Protein AF-A0A961MMU1-F1 (afdb_monomer)

pLDDT: mean 96.46, std 4.98, range [62.91, 98.88]

Sequence (77 aa):
SFTERHRLDGLPDEMEKLTREIGRLEALLGDPELFTREPERFRKASDALVTRQAALAAAEEEWLRLEERREQEAAGR

Foldseek 3Di:
DVVLVVLLVCLVVVLVVLVVLLVVLVVVLPPPCCCVPPVVVNVVSVVVNVVSVVVNVVSVVSNVVSVVVVVVVVVVD

Mean predicted aligned error: 2.95 Å

Solvent-accessible surface area (backbone atoms only — not comparable to full-atom values): 4228 Å² total; per-residue (Å²): 104,74,68,55,51,55,48,56,71,47,42,61,59,51,43,54,51,35,54,53,52,40,54,55,36,52,59,56,69,66,41,87,58,39,57,79,77,38,46,70,58,41,51,52,40,53,57,50,38,56,54,39,54,53,50,37,53,51,48,52,54,48,47,53,56,50,49,54,51,53,49,52,62,55,71,76,101

Secondary structure (DSSP, 8-state):
-HHHHHHHHHHHHHHHHHHHHHHHHHHHHT-TTHHHH-HHHHHHHHHHHHHHHHHHHHHHHHHHHHHHHHHHHHHT-

Radius of gyration: 17.53 Å; Cα contacts (8 Å, |Δi|>4): 36; chains: 1; bounding box: 36×14×53 Å

Structure (mmCIF, N/CA/C/O backbone):
data_AF-A0A961MMU1-F1
#
_entry.id   AF-A0A961MMU1-F1
#
loop_
_atom_site.group_PDB
_atom_site.id
_atom_site.type_symbol
_atom_site.label_atom_id
_atom_site.label_alt_id
_atom_site.label_comp_id
_atom_site.label_asym_id
_atom_site.label_entity_id
_atom_site.label_seq_id
_atom_site.pdbx_PDB_ins_code
_atom_site.Cartn_x
_atom_site.Cartn_y
_atom_site.Cartn_z
_atom_site.occupancy
_atom_site.B_iso_or_equiv
_atom_site.auth_seq_id
_atom_site.auth_comp_id
_atom_site.auth_asym_id
_atom_site.auth_atom_id
_atom_site.pdbx_PDB_model_num
ATOM 1 N N . SER A 1 1 ? 17.354 -5.501 -18.014 1.00 84.38 1 SER A N 1
ATOM 2 C CA . SER A 1 1 ? 18.159 -6.682 -17.586 1.00 84.38 1 SER A CA 1
ATOM 3 C C . SER A 1 1 ? 17.265 -7.869 -17.192 1.00 84.38 1 SER A C 1
ATOM 5 O O . SER A 1 1 ? 16.058 -7.688 -17.070 1.00 84.38 1 SER A O 1
ATOM 7 N N . PHE A 1 2 ? 17.810 -9.088 -17.007 1.00 88.44 2 PHE A N 1
ATOM 8 C CA . PHE A 1 2 ? 17.019 -10.255 -16.549 1.00 88.44 2 PHE A CA 1
ATOM 9 C C . PHE A 1 2 ? 16.331 -9.987 -15.202 1.00 88.44 2 PHE A C 1
ATOM 11 O O . PHE A 1 2 ? 15.141 -10.249 -15.065 1.00 88.44 2 PHE A O 1
ATO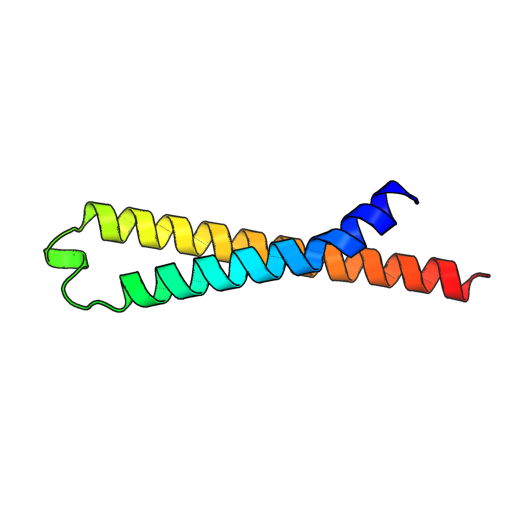M 18 N N . THR A 1 3 ? 17.058 -9.393 -14.253 1.00 94.00 3 THR A N 1
ATOM 19 C CA . THR A 1 3 ? 16.543 -9.018 -12.929 1.00 94.00 3 THR A CA 1
ATOM 20 C C . THR A 1 3 ? 15.377 -8.040 -13.023 1.00 94.00 3 THR A C 1
ATOM 22 O O . THR A 1 3 ? 14.379 -8.201 -12.334 1.00 94.00 3 THR A O 1
ATOM 25 N N . GLU A 1 4 ? 15.478 -7.048 -13.903 1.00 94.56 4 GLU A N 1
ATOM 26 C CA . GLU A 1 4 ? 14.444 -6.021 -14.060 1.00 94.56 4 GLU A CA 1
ATOM 27 C C . GLU A 1 4 ? 13.186 -6.567 -14.726 1.00 94.56 4 GLU A C 1
ATOM 29 O O . GLU A 1 4 ? 12.091 -6.223 -14.303 1.00 94.56 4 GLU A O 1
ATOM 34 N N . ARG A 1 5 ? 13.332 -7.460 -15.715 1.00 94.12 5 ARG A N 1
ATOM 35 C CA . ARG A 1 5 ? 12.184 -8.153 -16.310 1.00 94.12 5 ARG A CA 1
ATOM 36 C C . ARG A 1 5 ? 11.498 -9.055 -15.288 1.00 94.12 5 ARG A C 1
ATOM 38 O O . ARG A 1 5 ? 10.291 -8.978 -15.139 1.00 94.12 5 ARG A O 1
ATOM 45 N N . HIS A 1 6 ? 12.270 -9.830 -14.528 1.00 96.38 6 HIS A N 1
ATOM 46 C CA . HIS A 1 6 ? 11.713 -10.667 -13.468 1.00 96.38 6 HIS A CA 1
ATOM 47 C C . HIS A 1 6 ? 10.984 -9.845 -12.392 1.00 96.38 6 HIS A C 1
ATOM 49 O O . HIS A 1 6 ? 9.919 -10.245 -11.933 1.00 96.38 6 HIS A O 1
ATOM 55 N N . ARG A 1 7 ? 11.532 -8.683 -12.008 1.00 97.50 7 ARG A N 1
ATOM 56 C CA . ARG A 1 7 ? 10.872 -7.767 -11.070 1.00 97.50 7 ARG A CA 1
ATOM 57 C C . ARG A 1 7 ? 9.572 -7.213 -11.648 1.00 97.50 7 ARG A C 1
ATOM 59 O O . ARG A 1 7 ? 8.556 -7.256 -10.964 1.00 97.50 7 ARG A O 1
ATOM 66 N N . LEU A 1 8 ? 9.602 -6.744 -12.893 1.00 97.25 8 LEU A N 1
ATOM 67 C CA . LEU A 1 8 ? 8.439 -6.207 -13.594 1.00 97.25 8 LEU A CA 1
ATOM 68 C C . LEU A 1 8 ? 7.306 -7.238 -13.709 1.00 97.25 8 LEU A C 1
ATOM 70 O O . LEU A 1 8 ? 6.159 -6.899 -13.438 1.00 97.25 8 LEU A O 1
ATOM 74 N N . ASP A 1 9 ? 7.638 -8.493 -14.020 1.00 97.31 9 ASP A N 1
ATOM 75 C CA . ASP A 1 9 ? 6.671 -9.593 -14.113 1.00 97.31 9 ASP A CA 1
ATOM 76 C C . ASP A 1 9 ? 6.032 -9.933 -12.748 1.00 97.31 9 ASP A C 1
ATOM 78 O O . ASP A 1 9 ? 4.896 -10.394 -12.699 1.00 97.31 9 ASP A O 1
ATOM 82 N N . GLY A 1 10 ? 6.746 -9.710 -11.635 1.00 98.25 10 GLY A N 1
ATOM 83 C CA . GLY A 1 10 ? 6.270 -10.020 -10.279 1.00 98.25 10 GLY A CA 1
ATOM 84 C C . GLY A 1 10 ? 5.521 -8.886 -9.568 1.00 98.25 10 GLY A C 1
ATOM 85 O O . GLY A 1 10 ? 4.759 -9.146 -8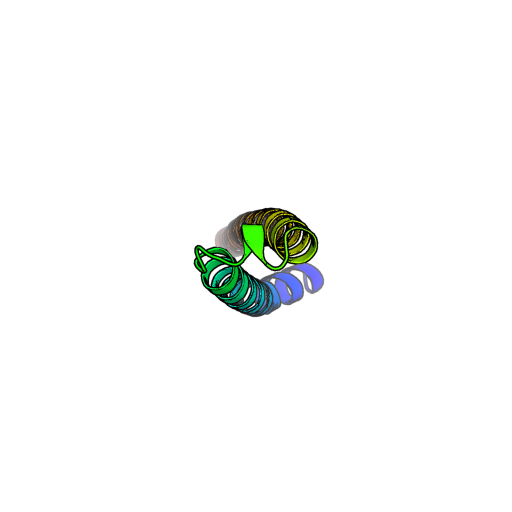.635 1.00 98.25 10 GLY A O 1
ATOM 86 N N . LEU A 1 11 ? 5.717 -7.633 -9.986 1.00 98.25 11 LEU A N 1
ATOM 87 C CA . LEU A 1 11 ? 5.072 -6.465 -9.376 1.00 98.25 11 LEU A CA 1
ATOM 88 C C . LEU A 1 11 ? 3.530 -6.514 -9.415 1.00 98.25 11 LEU A C 1
ATOM 90 O O . 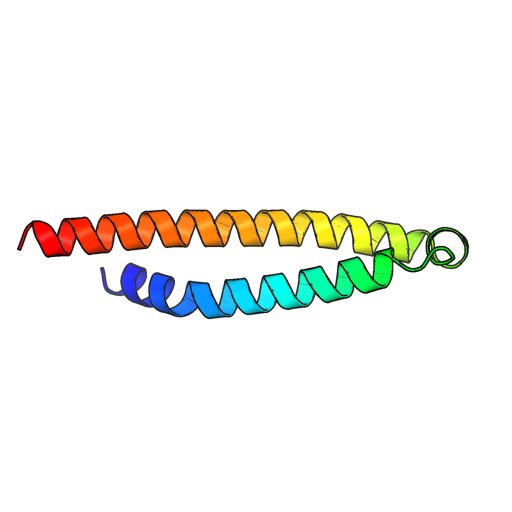LEU A 1 11 ? 2.926 -6.176 -8.397 1.00 98.25 11 LEU A O 1
ATOM 94 N N . PRO A 1 12 ? 2.863 -6.960 -10.500 1.00 98.50 12 PRO A N 1
ATOM 95 C CA . PRO A 1 12 ? 1.403 -7.081 -10.526 1.00 98.50 12 PRO A CA 1
ATOM 96 C C . PRO A 1 12 ? 0.825 -7.962 -9.412 1.00 98.50 12 PRO A C 1
ATOM 98 O O . PRO A 1 12 ? -0.138 -7.564 -8.756 1.00 98.50 12 PRO A O 1
ATOM 101 N N . ASP A 1 13 ? 1.439 -9.115 -9.141 1.00 98.56 13 ASP A N 1
ATOM 102 C CA . ASP A 1 13 ? 0.992 -10.031 -8.084 1.00 98.56 13 ASP A CA 1
ATOM 103 C C . ASP A 1 13 ? 1.206 -9.428 -6.685 1.00 98.56 13 ASP A C 1
ATOM 105 O O . ASP A 1 13 ? 0.378 -9.592 -5.779 1.00 98.56 13 ASP A O 1
ATOM 109 N N . GLU A 1 14 ? 2.314 -8.702 -6.499 1.00 98.50 14 GLU A N 1
ATOM 110 C CA . GLU A 1 14 ? 2.599 -7.961 -5.269 1.00 98.50 14 GLU A CA 1
ATOM 111 C C . GLU A 1 14 ? 1.551 -6.865 -5.027 1.00 98.50 14 GLU A C 1
ATOM 113 O O . GLU A 1 14 ? 0.976 -6.798 -3.936 1.00 98.50 14 GLU A O 1
ATOM 118 N N . MET A 1 15 ? 1.241 -6.064 -6.051 1.00 98.75 15 MET A N 1
ATOM 119 C CA . MET A 1 15 ? 0.210 -5.025 -5.995 1.00 98.75 15 MET A CA 1
ATOM 120 C C . MET A 1 15 ? -1.169 -5.624 -5.694 1.00 98.75 15 MET A C 1
ATOM 122 O O . MET A 1 15 ? -1.847 -5.163 -4.778 1.00 98.75 15 MET A O 1
ATOM 126 N N . GLU A 1 16 ? -1.562 -6.717 -6.357 1.00 98.81 16 GLU A N 1
ATOM 127 C CA . GLU A 1 16 ? -2.846 -7.387 -6.105 1.00 98.81 16 GLU A CA 1
ATOM 128 C C . GLU A 1 16 ? -2.954 -7.896 -4.654 1.00 98.81 16 GLU A C 1
ATOM 130 O O . GLU A 1 16 ? -3.996 -7.790 -3.995 1.00 98.81 16 GLU A O 1
ATOM 135 N N . LYS A 1 17 ? -1.864 -8.448 -4.109 1.00 98.75 17 LYS A N 1
ATOM 136 C CA . LYS A 1 17 ? -1.798 -8.836 -2.697 1.00 98.75 17 LYS A CA 1
ATOM 137 C C . LYS A 1 17 ? -1.966 -7.625 -1.776 1.00 98.75 17 LYS A C 1
ATOM 139 O O . LYS A 1 17 ? -2.777 -7.704 -0.850 1.00 98.75 17 LYS A O 1
ATOM 144 N N . LEU A 1 18 ? -1.255 -6.529 -2.031 1.00 98.81 18 LEU A N 1
ATOM 145 C CA . LEU A 1 18 ? -1.347 -5.299 -1.241 1.00 98.81 18 LEU A CA 1
ATOM 146 C C . LEU A 1 18 ? -2.764 -4.716 -1.274 1.00 98.81 18 LEU A C 1
ATOM 148 O O . LEU A 1 18 ? -3.324 -4.447 -0.212 1.00 98.81 18 LEU A O 1
ATOM 152 N N . THR A 1 19 ? -3.396 -4.626 -2.446 1.00 98.81 19 THR A N 1
ATOM 153 C CA . THR A 1 19 ? -4.786 -4.167 -2.595 1.00 98.81 19 THR A CA 1
ATOM 154 C C . THR A 1 19 ? -5.761 -5.030 -1.791 1.00 98.81 19 THR A C 1
ATOM 156 O O . THR A 1 19 ? -6.624 -4.501 -1.089 1.00 98.81 19 THR A O 1
ATOM 159 N N . ARG A 1 20 ? -5.613 -6.363 -1.814 1.00 98.88 20 ARG A N 1
ATOM 160 C CA . ARG A 1 20 ? -6.451 -7.259 -0.993 1.00 98.88 20 ARG A CA 1
ATOM 161 C C . ARG A 1 20 ? -6.248 -7.043 0.503 1.00 98.88 20 ARG A C 1
ATOM 163 O O . ARG A 1 20 ? -7.207 -7.120 1.268 1.00 98.88 20 ARG A O 1
ATOM 170 N N . GLU A 1 21 ? -5.013 -6.823 0.942 1.00 98.81 21 GLU A N 1
ATOM 171 C CA . GLU A 1 21 ? -4.721 -6.544 2.349 1.00 98.81 21 GLU A CA 1
ATOM 172 C C . GLU A 1 21 ? -5.286 -5.190 2.795 1.00 98.81 21 GLU A C 1
ATOM 174 O O . GLU A 1 21 ? -5.872 -5.116 3.876 1.00 98.81 21 GLU A O 1
ATOM 179 N N . ILE A 1 22 ? -5.175 -4.160 1.953 1.00 98.88 22 ILE A N 1
ATOM 180 C CA . ILE A 1 22 ? -5.779 -2.837 2.166 1.00 98.88 22 ILE A CA 1
ATOM 181 C C . ILE A 1 22 ? -7.291 -2.972 2.340 1.00 98.88 22 ILE A C 1
ATOM 183 O O . ILE A 1 22 ? -7.806 -2.576 3.382 1.00 98.88 22 ILE A O 1
ATOM 187 N N . GLY A 1 23 ? -7.987 -3.639 1.413 1.00 98.75 23 GLY A N 1
ATOM 188 C CA . GLY A 1 23 ? -9.443 -3.794 1.497 1.00 98.75 23 GLY A CA 1
ATOM 189 C C . GLY A 1 23 ? -9.912 -4.521 2.766 1.00 98.75 23 GLY A C 1
ATOM 190 O O . GLY A 1 23 ? -10.947 -4.186 3.338 1.00 98.75 23 GLY A O 1
ATOM 191 N N . ARG A 1 24 ? -9.131 -5.487 3.276 1.00 98.75 24 ARG A N 1
ATOM 192 C CA . ARG A 1 24 ? -9.424 -6.147 4.564 1.00 98.75 24 ARG A CA 1
ATOM 193 C C . ARG A 1 24 ? -9.262 -5.203 5.754 1.00 98.75 24 ARG A C 1
ATOM 195 O O . ARG A 1 24 ? -10.038 -5.293 6.703 1.00 98.75 24 ARG A O 1
ATOM 202 N N . LEU A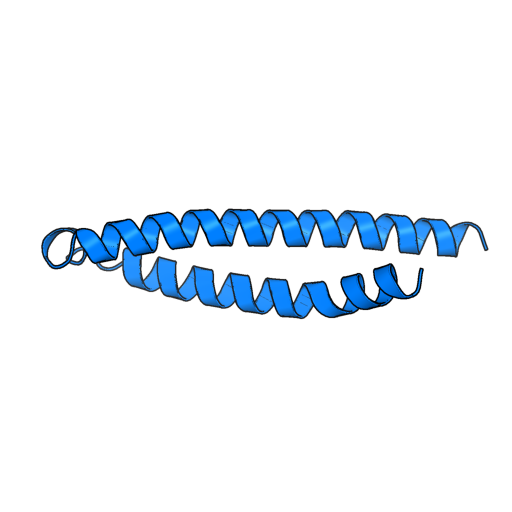 1 25 ? -8.249 -4.339 5.730 1.00 98.75 25 LEU A N 1
ATOM 203 C CA . LEU A 1 25 ? -8.006 -3.359 6.789 1.00 98.75 25 LEU A CA 1
ATOM 204 C C . LEU A 1 25 ? -9.048 -2.245 6.767 1.00 98.75 25 LEU 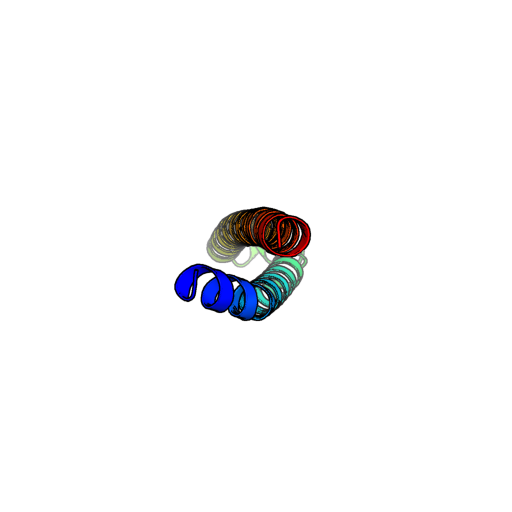A C 1
ATOM 206 O O . LEU A 1 25 ? -9.545 -1.882 7.825 1.00 98.75 25 LEU A O 1
ATOM 210 N N . GLU A 1 26 ? -9.427 -1.763 5.587 1.00 98.56 26 GLU A N 1
ATOM 211 C CA . GLU A 1 26 ? -10.510 -0.793 5.417 1.00 98.56 26 GLU A CA 1
ATOM 212 C C . GLU A 1 26 ? -11.842 -1.357 5.918 1.00 98.56 26 GLU A C 1
ATOM 214 O O . GLU A 1 26 ? -12.539 -0.694 6.681 1.00 98.56 26 GLU A O 1
ATOM 219 N N . ALA A 1 27 ? -12.161 -2.612 5.581 1.00 98.38 27 ALA A N 1
ATOM 220 C CA . ALA A 1 27 ? -13.353 -3.281 6.098 1.00 98.38 27 ALA A CA 1
ATOM 221 C C . ALA A 1 27 ? -13.332 -3.419 7.630 1.00 98.38 27 ALA A C 1
ATOM 223 O O . ALA A 1 27 ? -14.358 -3.227 8.277 1.00 98.38 27 ALA A O 1
ATOM 224 N N . LEU A 1 28 ? -12.170 -3.728 8.220 1.00 97.81 28 LEU A N 1
ATOM 225 C CA . LEU A 1 28 ? -12.009 -3.802 9.673 1.00 97.81 28 LEU A CA 1
ATOM 226 C C . LEU A 1 28 ? -12.177 -2.424 10.333 1.00 97.81 28 LEU A C 1
ATOM 228 O O . LEU A 1 28 ? -12.892 -2.302 11.320 1.00 97.81 28 LEU A O 1
ATOM 232 N N . LEU A 1 29 ? -11.526 -1.394 9.794 1.00 98.00 29 LEU A N 1
ATOM 233 C CA . LEU A 1 29 ? -11.575 -0.025 10.315 1.00 98.00 29 LEU A CA 1
ATOM 234 C C . LEU A 1 29 ? -12.933 0.653 10.090 1.00 98.00 29 LEU A C 1
ATOM 236 O O . LEU A 1 29 ? -13.237 1.633 10.765 1.00 98.00 29 LEU A O 1
ATOM 240 N N . GLY A 1 30 ? -13.746 0.127 9.172 1.00 97.56 30 GLY A N 1
ATOM 241 C CA . GLY A 1 30 ? -15.122 0.556 8.941 1.00 97.56 30 GLY A CA 1
ATOM 242 C C . GLY A 1 30 ? -16.118 0.123 10.022 1.00 97.56 30 GLY A C 1
ATOM 243 O O . GLY A 1 30 ? -17.252 0.596 9.999 1.00 97.56 30 GLY A O 1
ATOM 244 N N . ASP A 1 31 ? -15.731 -0.747 10.965 1.00 97.19 31 ASP A N 1
ATOM 245 C CA . ASP A 1 31 ? -16.562 -1.083 12.127 1.00 97.19 31 ASP A CA 1
ATOM 246 C C . ASP A 1 31 ? -16.588 0.097 13.127 1.00 97.19 31 ASP A C 1
ATOM 248 O O . ASP A 1 31 ? -15.559 0.400 13.747 1.00 97.19 31 ASP A O 1
ATOM 252 N N . PRO A 1 32 ? -17.747 0.758 13.334 1.00 94.19 32 PRO A N 1
ATOM 253 C CA . PRO A 1 32 ? -17.847 1.943 14.183 1.00 94.19 32 PRO A CA 1
ATOM 254 C C . PRO A 1 32 ? -17.598 1.656 15.671 1.00 94.19 32 PRO A C 1
ATOM 256 O O . PRO A 1 32 ? -17.282 2.580 16.419 1.00 94.19 32 PRO A O 1
ATOM 259 N N . GLU A 1 33 ? -17.723 0.405 16.121 1.00 96.69 33 GLU A N 1
ATOM 260 C CA . GLU A 1 33 ? -17.501 0.042 17.525 1.00 96.69 33 GLU A CA 1
ATOM 261 C C . GLU A 1 33 ? -16.066 -0.414 17.813 1.00 96.69 33 GLU A C 1
ATOM 263 O O . GLU A 1 33 ? -15.678 -0.530 18.982 1.00 96.69 33 GLU A O 1
ATOM 268 N N . LEU A 1 34 ? -15.258 -0.668 16.776 1.00 96.25 34 LEU A N 1
ATOM 269 C CA . LEU A 1 34 ? -13.928 -1.259 16.930 1.00 96.25 34 LEU A CA 1
ATOM 270 C C . LEU A 1 34 ? -13.002 -0.384 17.777 1.00 96.25 34 LEU A C 1
ATOM 272 O O . LEU A 1 34 ? -12.267 -0.902 18.616 1.00 96.25 34 LEU A O 1
ATOM 276 N N . PHE A 1 35 ? -13.058 0.938 17.599 1.00 91.19 35 PHE A N 1
ATOM 277 C CA . PHE A 1 35 ? -12.234 1.867 18.373 1.00 91.19 35 PHE A CA 1
ATOM 278 C C . PHE A 1 35 ? -12.531 1.794 19.877 1.00 91.19 35 PHE A C 1
ATOM 280 O O . PHE A 1 35 ? -11.617 1.872 20.695 1.00 91.19 35 PHE A O 1
ATOM 287 N N . THR A 1 36 ? -13.798 1.607 20.253 1.00 95.44 36 THR A N 1
ATOM 288 C CA . THR A 1 36 ? -14.213 1.527 21.657 1.00 95.44 36 THR A CA 1
ATOM 289 C C . THR A 1 36 ? -13.941 0.147 22.252 1.00 95.44 36 THR A C 1
ATOM 291 O O . THR A 1 36 ? -13.482 0.052 23.389 1.00 95.44 36 THR A O 1
ATOM 294 N N . ARG A 1 37 ? -14.214 -0.928 21.502 1.00 97.69 37 ARG A N 1
ATOM 295 C CA . ARG A 1 37 ? -14.087 -2.313 21.985 1.00 97.69 37 ARG A CA 1
ATOM 296 C C . ARG A 1 37 ? -12.647 -2.817 21.977 1.00 97.69 37 ARG A C 1
ATOM 298 O O . ARG A 1 37 ? -12.248 -3.535 22.889 1.00 97.69 37 ARG A O 1
ATOM 305 N N . GLU A 1 38 ? -11.876 -2.461 20.954 1.00 98.06 38 GLU A N 1
ATOM 306 C CA . GLU A 1 38 ? -10.514 -2.950 20.734 1.00 98.06 38 GLU A CA 1
ATOM 307 C C . GLU A 1 38 ? -9.574 -1.816 20.247 1.00 98.06 38 GLU A C 1
ATOM 309 O O . GLU A 1 38 ? -9.017 -1.902 19.147 1.00 98.06 38 GLU A O 1
ATOM 314 N N . PRO A 1 39 ? -9.326 -0.760 21.051 1.00 97.19 39 PRO A N 1
ATOM 315 C CA . PRO A 1 39 ? -8.548 0.420 20.633 1.00 97.19 39 PRO A CA 1
ATOM 316 C C . PRO A 1 39 ? -7.132 0.081 20.142 1.00 97.19 39 PRO A C 1
ATOM 318 O O . PRO A 1 39 ? -6.629 0.662 19.181 1.00 97.19 39 PRO A O 1
ATOM 321 N N . GLU A 1 40 ? -6.493 -0.913 20.760 1.00 98.19 40 GLU A N 1
ATOM 322 C CA . GLU A 1 40 ? -5.179 -1.412 20.346 1.00 98.19 40 GLU A CA 1
ATOM 323 C C . GLU A 1 40 ? -5.205 -2.090 18.971 1.00 98.19 40 GLU A C 1
ATOM 325 O O . GLU A 1 40 ? -4.270 -1.946 18.181 1.00 98.19 40 GLU A O 1
ATOM 330 N N . ARG A 1 41 ? -6.282 -2.821 18.663 1.00 97.75 41 ARG A N 1
ATOM 331 C CA . ARG A 1 41 ? -6.474 -3.452 17.355 1.00 97.75 41 ARG A CA 1
ATOM 332 C C . ARG A 1 41 ? -6.766 -2.406 16.289 1.00 97.75 41 ARG A C 1
ATOM 334 O O . ARG A 1 41 ? -6.193 -2.502 15.208 1.00 97.75 41 ARG A O 1
ATOM 341 N N . PHE A 1 42 ? -7.586 -1.405 16.609 1.00 98.25 42 PHE A N 1
ATOM 342 C CA . PHE A 1 42 ? -7.838 -0.263 15.734 1.00 98.25 42 PHE A CA 1
ATOM 343 C C . PHE A 1 42 ? -6.531 0.454 15.379 1.00 98.25 42 PHE A C 1
ATOM 345 O O . PHE A 1 42 ? -6.213 0.586 14.202 1.00 98.25 42 PHE A O 1
ATOM 352 N N . ARG A 1 43 ? -5.717 0.825 16.381 1.00 98.06 43 ARG A N 1
ATOM 353 C CA . ARG A 1 43 ? -4.416 1.476 16.153 1.00 98.06 43 ARG A CA 1
ATOM 354 C C . ARG A 1 43 ? -3.526 0.655 15.221 1.00 98.06 43 ARG A C 1
ATOM 356 O O . ARG A 1 43 ? -3.052 1.167 14.215 1.00 98.06 43 ARG A O 1
ATOM 363 N N . LYS A 1 44 ? -3.351 -0.637 15.520 1.00 98.56 44 LYS A N 1
ATOM 364 C CA . LYS A 1 44 ? -2.528 -1.534 14.695 1.00 98.56 44 LYS A CA 1
ATOM 365 C C . LYS A 1 44 ? -3.060 -1.669 13.269 1.00 98.56 44 LYS A C 1
ATOM 367 O O . LYS A 1 44 ? -2.260 -1.746 12.342 1.00 98.56 44 LYS A O 1
ATOM 372 N N . ALA A 1 45 ? -4.379 -1.716 13.086 1.00 98.44 45 ALA A N 1
ATOM 373 C CA . ALA A 1 45 ? -4.994 -1.780 11.765 1.00 98.44 45 ALA A CA 1
ATOM 374 C C . ALA A 1 45 ? -4.774 -0.482 10.972 1.00 98.44 45 ALA A C 1
ATOM 376 O O . ALA A 1 45 ? -4.443 -0.555 9.791 1.00 98.44 45 ALA A O 1
ATOM 377 N N . SER A 1 46 ? -4.868 0.681 11.620 1.00 98.38 46 SER A N 1
ATOM 378 C CA . SER A 1 46 ? -4.571 1.982 11.007 1.00 98.38 46 SER A CA 1
ATOM 379 C C . SER A 1 46 ? -3.105 2.096 10.581 1.00 98.38 46 SER A C 1
ATOM 381 O O . SER A 1 46 ? -2.827 2.436 9.433 1.00 98.38 46 SER A O 1
ATOM 383 N N . ASP A 1 47 ? -2.160 1.730 11.454 1.00 98.75 47 ASP A N 1
ATOM 384 C CA . ASP A 1 47 ? -0.724 1.743 11.129 1.00 98.75 47 ASP A CA 1
ATOM 385 C C . ASP A 1 47 ? -0.402 0.770 9.980 1.00 98.75 47 ASP A C 1
ATOM 387 O O . ASP A 1 47 ? 0.367 1.071 9.058 1.00 98.75 47 ASP A O 1
ATOM 391 N N . ALA A 1 48 ? -1.030 -0.410 10.009 1.00 98.75 48 ALA A N 1
ATOM 392 C CA . ALA A 1 48 ? -0.909 -1.410 8.960 1.00 98.75 48 ALA A CA 1
ATOM 393 C C . ALA A 1 48 ? -1.457 -0.911 7.616 1.00 98.75 48 ALA A C 1
ATOM 395 O O . ALA A 1 48 ? -0.848 -1.218 6.588 1.00 98.75 48 ALA A O 1
ATOM 396 N N . LEU A 1 49 ? -2.569 -0.165 7.623 1.00 98.81 49 LEU A N 1
ATOM 397 C CA . LEU A 1 49 ? -3.197 0.398 6.428 1.00 98.81 49 LEU A CA 1
ATOM 398 C C . LEU A 1 49 ? -2.273 1.422 5.770 1.00 98.81 49 LEU A C 1
ATOM 400 O O . LEU A 1 49 ? -1.961 1.274 4.591 1.00 98.81 49 LEU A O 1
ATOM 404 N N . VAL A 1 50 ? -1.759 2.381 6.547 1.00 98.81 50 VAL A N 1
ATOM 405 C CA . VAL A 1 50 ? -0.806 3.395 6.059 1.00 98.81 50 VAL A CA 1
ATOM 406 C C . VAL A 1 50 ? 0.423 2.730 5.441 1.00 98.81 50 VAL A C 1
ATOM 408 O O . VAL A 1 50 ? 0.836 3.074 4.335 1.00 98.81 50 VAL A O 1
ATOM 411 N N . THR A 1 51 ? 0.974 1.719 6.118 1.00 98.81 51 THR A N 1
ATOM 412 C CA . THR A 1 51 ? 2.145 0.980 5.627 1.00 98.81 51 THR A CA 1
ATOM 413 C C . THR A 1 51 ? 1.870 0.302 4.280 1.00 98.81 51 THR A C 1
ATOM 415 O O . THR A 1 51 ? 2.718 0.327 3.391 1.00 98.81 51 THR A O 1
ATOM 418 N N . ARG A 1 52 ? 0.688 -0.297 4.101 1.00 98.81 52 ARG A N 1
ATOM 419 C CA . ARG A 1 52 ? 0.328 -1.002 2.860 1.00 98.81 52 ARG A CA 1
ATOM 420 C C . ARG A 1 52 ? 0.006 -0.059 1.718 1.00 98.81 52 ARG A C 1
ATOM 422 O O . ARG A 1 52 ? 0.393 -0.353 0.596 1.00 98.81 52 ARG A O 1
ATOM 429 N N . GLN A 1 53 ? -0.650 1.061 1.999 1.00 98.81 53 GLN A N 1
ATOM 430 C CA . GLN A 1 53 ? -0.883 2.103 1.001 1.00 98.81 53 GLN A CA 1
ATOM 431 C C . GLN A 1 53 ? 0.446 2.677 0.496 1.00 98.81 53 GLN A C 1
ATOM 433 O O . GLN A 1 53 ? 0.633 2.805 -0.709 1.00 98.81 53 GLN A O 1
ATOM 438 N N . ALA A 1 54 ? 1.405 2.929 1.396 1.00 98.88 54 ALA A N 1
ATOM 439 C CA . ALA A 1 54 ? 2.747 3.365 1.012 1.00 98.88 54 ALA A CA 1
ATOM 440 C C . ALA A 1 54 ? 3.498 2.303 0.188 1.00 98.88 54 ALA A C 1
ATOM 442 O O . ALA A 1 54 ? 4.148 2.637 -0.799 1.00 98.88 54 ALA A O 1
ATOM 443 N N . ALA A 1 55 ? 3.391 1.025 0.564 1.00 98.81 55 ALA A N 1
ATOM 444 C CA . ALA A 1 55 ? 3.992 -0.070 -0.194 1.00 98.81 55 ALA A CA 1
ATOM 445 C C . ALA A 1 55 ? 3.366 -0.230 -1.589 1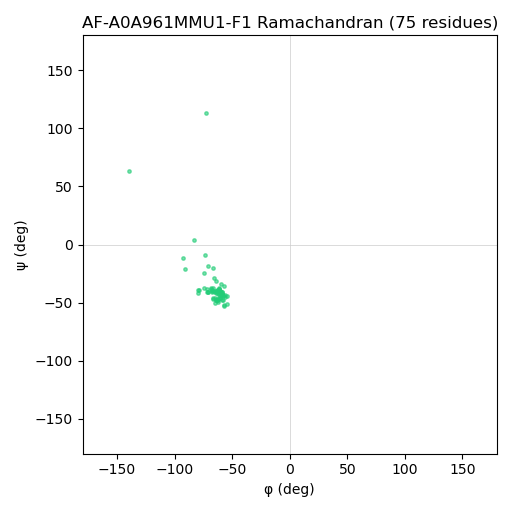.00 98.81 55 ALA A C 1
ATOM 447 O O . ALA A 1 55 ? 4.095 -0.437 -2.554 1.00 98.81 55 ALA A O 1
ATOM 448 N N . LEU A 1 56 ? 2.039 -0.096 -1.706 1.00 98.88 56 LEU A N 1
ATOM 449 C CA . LEU A 1 56 ? 1.338 -0.157 -2.989 1.00 98.88 56 LEU A CA 1
ATOM 450 C C . LEU A 1 56 ? 1.798 0.977 -3.907 1.00 98.88 56 LEU A C 1
ATOM 452 O O . LEU A 1 56 ? 2.224 0.703 -5.022 1.00 98.88 56 LEU A O 1
ATOM 456 N N . ALA A 1 57 ? 1.821 2.215 -3.406 1.00 98.81 57 ALA A N 1
ATOM 457 C CA . ALA A 1 57 ? 2.292 3.364 -4.177 1.00 98.81 57 ALA A CA 1
ATOM 458 C C . ALA A 1 57 ? 3.750 3.193 -4.640 1.00 98.81 57 ALA A C 1
ATOM 460 O O . ALA A 1 57 ? 4.086 3.487 -5.785 1.00 98.81 57 ALA A O 1
ATOM 461 N N . ALA A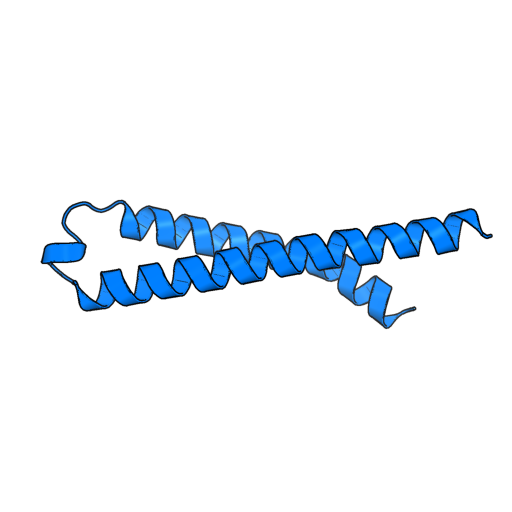 1 58 ? 4.624 2.665 -3.777 1.00 98.81 58 ALA A N 1
ATOM 462 C CA . ALA A 1 58 ? 6.010 2.386 -4.144 1.00 98.81 58 ALA A CA 1
ATOM 463 C C . ALA A 1 58 ? 6.125 1.309 -5.238 1.00 98.81 58 ALA A C 1
ATOM 465 O O . ALA A 1 58 ? 6.942 1.452 -6.147 1.00 98.81 58 ALA A O 1
ATOM 466 N N . ALA A 1 59 ? 5.309 0.252 -5.170 1.00 98.75 59 ALA A N 1
ATOM 467 C CA . ALA A 1 59 ? 5.265 -0.796 -6.187 1.00 98.75 59 ALA A CA 1
ATOM 468 C C . ALA A 1 59 ? 4.728 -0.272 -7.532 1.00 98.75 59 ALA A C 1
ATOM 470 O O . ALA A 1 59 ? 5.283 -0.603 -8.578 1.00 98.75 59 ALA A O 1
ATOM 471 N N . GLU A 1 60 ? 3.704 0.585 -7.509 1.00 98.75 60 GLU A N 1
ATOM 472 C CA . GLU A 1 60 ? 3.156 1.251 -8.698 1.00 98.75 60 GLU A CA 1
ATOM 473 C C . GLU A 1 60 ? 4.197 2.171 -9.355 1.00 98.75 60 GLU A C 1
ATOM 475 O O . GLU A 1 60 ? 4.421 2.098 -10.565 1.00 98.75 60 GLU A O 1
ATOM 480 N N . GLU A 1 61 ? 4.896 2.995 -8.564 1.00 98.69 61 GLU A N 1
ATOM 481 C CA . GLU A 1 61 ? 5.991 3.836 -9.060 1.00 98.69 61 GLU A CA 1
ATOM 482 C C . GLU A 1 61 ? 7.140 3.011 -9.647 1.00 98.69 61 GLU A C 1
ATOM 484 O O . GLU A 1 61 ? 7.709 3.374 -10.680 1.00 98.69 61 GLU A O 1
ATOM 489 N N . GLU A 1 62 ? 7.514 1.914 -8.986 1.00 98.38 62 GLU A N 1
ATOM 490 C CA . GLU A 1 62 ? 8.544 1.011 -9.488 1.00 98.38 62 GLU A CA 1
ATOM 491 C C . GLU A 1 62 ? 8.118 0.401 -10.825 1.00 98.38 62 GLU A C 1
ATOM 493 O O . GLU A 1 62 ? 8.895 0.433 -11.778 1.00 98.38 62 GLU A O 1
ATOM 498 N N . TRP A 1 63 ? 6.880 -0.086 -10.924 1.00 98.50 63 TRP A N 1
ATOM 499 C CA . TRP A 1 63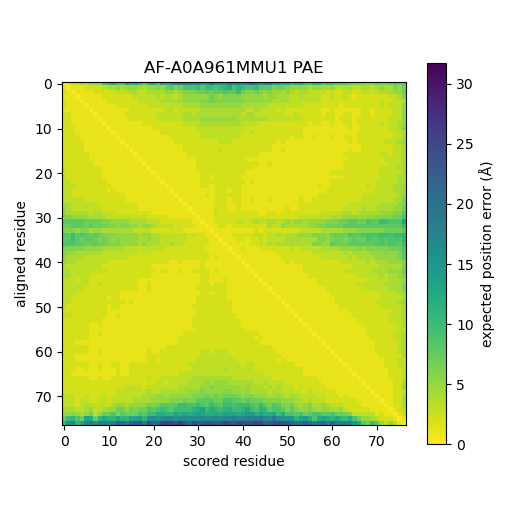 ? 6.346 -0.681 -12.146 1.00 98.50 63 TRP A CA 1
ATOM 500 C C . TRP A 1 63 ? 6.400 0.301 -13.320 1.00 98.50 63 TRP A C 1
ATOM 502 O O . TRP A 1 63 ? 6.946 -0.041 -14.369 1.00 98.50 63 TRP A O 1
ATOM 512 N N . LEU A 1 64 ? 5.945 1.544 -13.118 1.00 98.25 64 LEU A N 1
ATOM 513 C CA . LEU A 1 64 ? 5.994 2.592 -14.143 1.00 98.25 64 LEU A CA 1
ATOM 514 C C . LEU A 1 64 ? 7.427 2.869 -14.614 1.00 98.25 64 LEU A C 1
ATOM 516 O O . LEU A 1 64 ? 7.693 2.863 -15.814 1.00 98.25 64 LEU A O 1
ATOM 520 N N . ARG A 1 65 ? 8.381 3.032 -13.686 1.00 98.00 65 ARG A N 1
ATOM 521 C CA . ARG A 1 65 ? 9.798 3.257 -14.036 1.00 98.00 65 ARG A CA 1
ATOM 522 C C . ARG A 1 65 ? 10.396 2.083 -14.816 1.00 98.00 65 ARG A C 1
ATOM 524 O O . ARG A 1 65 ? 11.220 2.282 -15.712 1.00 98.00 65 ARG A O 1
ATOM 531 N N . LEU A 1 66 ? 10.035 0.851 -14.452 1.00 97.75 66 LEU A N 1
ATOM 532 C CA . LEU A 1 66 ? 10.525 -0.353 -15.119 1.00 97.75 66 LEU A CA 1
ATOM 533 C C . LEU A 1 66 ? 9.927 -0.506 -16.527 1.00 97.75 66 LEU A C 1
ATOM 535 O O . LEU A 1 66 ? 10.681 -0.847 -17.443 1.00 97.75 66 LEU A O 1
ATOM 539 N N . GLU A 1 67 ? 8.632 -0.228 -16.715 1.00 97.19 67 GLU A N 1
ATOM 540 C CA . GLU A 1 67 ? 7.990 -0.212 -18.039 1.00 97.19 67 GLU A CA 1
ATOM 541 C C . GLU A 1 67 ? 8.574 0.879 -18.935 1.00 97.19 67 GLU A C 1
ATOM 543 O O . GLU A 1 67 ? 8.982 0.578 -20.054 1.00 97.19 67 GLU A O 1
ATOM 548 N N . GLU A 1 68 ? 8.723 2.113 -18.442 1.00 96.50 68 GLU A N 1
ATOM 549 C CA . GLU A 1 68 ? 9.319 3.210 -19.219 1.00 96.50 68 GLU A CA 1
ATOM 550 C C . GLU A 1 68 ? 10.698 2.824 -19.763 1.00 96.50 68 GLU A C 1
ATOM 552 O O . GLU A 1 68 ? 11.009 3.034 -20.938 1.00 96.50 68 GLU A O 1
ATOM 557 N N . ARG A 1 69 ? 11.540 2.204 -18.930 1.00 95.12 69 ARG A N 1
ATOM 558 C CA . ARG A 1 69 ? 12.850 1.731 -19.382 1.00 95.12 69 ARG A CA 1
ATOM 559 C C . ARG A 1 69 ? 12.737 0.562 -20.363 1.00 95.12 69 ARG A C 1
ATOM 561 O O . ARG A 1 69 ? 13.509 0.509 -21.320 1.00 95.12 69 ARG A O 1
ATOM 568 N N . ARG A 1 70 ? 11.797 -0.370 -20.158 1.00 95.38 70 ARG A N 1
ATOM 569 C CA . ARG A 1 70 ? 11.537 -1.486 -21.087 1.00 95.38 70 ARG A CA 1
ATOM 570 C C . ARG A 1 70 ? 11.153 -0.968 -22.473 1.00 95.38 70 ARG A C 1
ATOM 572 O O . ARG A 1 70 ? 11.644 -1.494 -23.473 1.00 95.38 70 ARG A O 1
ATOM 579 N N . GLU A 1 71 ? 10.314 0.061 -22.526 1.00 93.94 71 GLU A N 1
ATOM 580 C CA . GLU A 1 71 ? 9.905 0.731 -23.759 1.00 93.94 71 GLU A CA 1
ATOM 581 C C . GLU A 1 71 ? 11.073 1.467 -24.421 1.00 93.94 71 GLU A C 1
ATOM 583 O O . GLU A 1 71 ? 11.299 1.279 -25.615 1.00 93.94 71 GLU A O 1
ATOM 588 N N . GLN A 1 72 ? 11.875 2.224 -23.663 1.00 93.88 72 GLN A N 1
ATOM 589 C CA . GLN A 1 72 ? 13.075 2.897 -24.184 1.00 93.88 72 GLN A CA 1
ATOM 590 C C . GLN A 1 72 ? 14.080 1.905 -24.789 1.00 93.88 72 GLN A C 1
ATOM 592 O O . GLN A 1 72 ? 14.599 2.127 -25.883 1.00 93.88 72 GLN A O 1
ATOM 597 N N . GLU A 1 73 ? 14.323 0.775 -24.116 1.00 92.12 73 GLU A N 1
ATOM 598 C CA . GLU A 1 73 ? 15.169 -0.302 -24.639 1.00 92.12 73 GLU A CA 1
ATOM 599 C C . GLU A 1 73 ? 14.589 -0.947 -25.907 1.00 92.12 73 GLU A C 1
ATOM 601 O O . GLU A 1 73 ? 15.345 -1.448 -26.737 1.00 92.12 73 GLU A O 1
ATOM 606 N N . ALA A 1 74 ? 13.262 -0.999 -26.048 1.00 89.81 74 ALA A N 1
ATOM 607 C CA . ALA A 1 74 ? 12.602 -1.552 -27.226 1.00 89.81 74 ALA A CA 1
ATOM 608 C C . ALA A 1 74 ? 12.601 -0.576 -28.410 1.00 89.81 74 ALA A C 1
ATOM 610 O O . ALA A 1 74 ? 12.811 -1.017 -29.533 1.00 89.81 74 ALA A O 1
ATOM 611 N N . ALA A 1 75 ? 12.405 0.720 -28.161 1.00 90.56 75 ALA A N 1
ATOM 612 C CA . ALA A 1 75 ? 12.391 1.767 -29.182 1.00 90.56 75 ALA A CA 1
ATOM 613 C C . ALA A 1 75 ? 13.792 2.118 -29.714 1.00 90.56 75 ALA A C 1
ATOM 615 O O . ALA A 1 75 ? 13.919 2.620 -30.827 1.00 90.56 75 ALA A O 1
ATOM 616 N N . GLY A 1 76 ? 14.843 1.868 -28.927 1.00 82.56 76 GLY A N 1
ATOM 617 C CA . GLY A 1 76 ? 16.237 2.031 -29.347 1.00 82.56 76 GLY A CA 1
ATOM 618 C C . GLY A 1 76 ? 16.822 0.845 -30.127 1.00 82.56 76 GLY A C 1
ATOM 619 O O . GLY A 1 76 ? 18.021 0.859 -30.408 1.00 82.56 76 GLY A O 1
ATOM 620 N N . ARG A 1 77 ? 16.020 -0.186 -30.423 1.00 62.91 77 ARG A N 1
ATOM 621 C CA . ARG A 1 77 ? 16.413 -1.381 -31.185 1.00 62.91 77 ARG A CA 1
ATOM 622 C C . ARG A 1 77 ? 15.855 -1.384 -32.601 1.00 62.91 77 ARG A C 1
ATOM 624 O O . ARG A 1 77 ? 14.763 -0.819 -32.812 1.00 62.91 77 ARG A O 1
#

Nearest PDB structures (foldseek):
  2lw1-assembly1_A  TM=9.060E-01  e=6.187E-02  Escherichia coli K-12
  3mxz-assembly1_A  TM=7.656E-01  e=8.695E-01  Arabidopsis thaliana
  8cwy-assembly1_H  TM=8.320E-01  e=2.098E+00  synthetic constru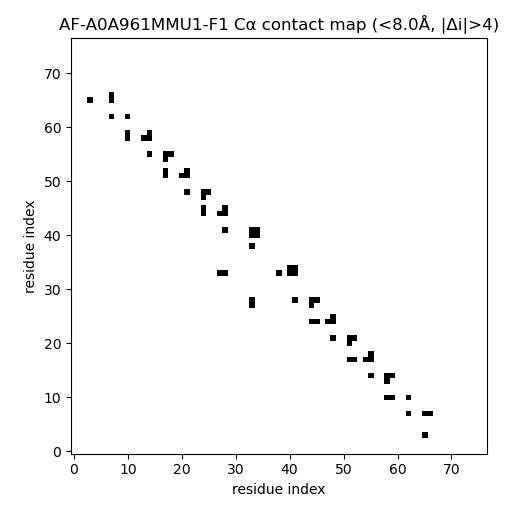ct
  3q0k-assembly1_A  TM=8.107E-01  e=1.631E+00  Homo sapiens
  5dac-assembly1_A  TM=4.946E-01  e=5.064E+00  Thermochaetoides thermophila DSM 1495